Protein AF-A0A962UUW3-F1 (afdb_monomer_lite)

Radius of gyration: 14.02 Å; chains: 1; bounding box: 35×19×39 Å

Structure (mmCIF, N/CA/C/O backbone):
data_AF-A0A962UUW3-F1
#
_entry.id   AF-A0A962UUW3-F1
#
loop_
_atom_site.group_PDB
_atom_site.id
_atom_site.type_symbol
_atom_site.label_atom_id
_atom_site.label_alt_id
_atom_site.label_comp_id
_atom_site.label_asym_id
_atom_site.label_entity_id
_atom_site.label_seq_id
_atom_site.pdbx_PDB_ins_code
_atom_site.Cartn_x
_atom_site.Cartn_y
_atom_site.Cartn_z
_atom_site.occupancy
_atom_site.B_iso_or_equiv
_atom_si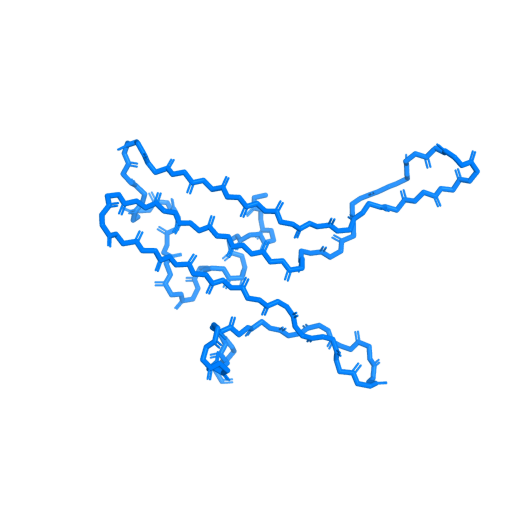te.auth_seq_id
_atom_site.auth_comp_id
_atom_site.auth_asym_id
_atom_site.auth_atom_id
_atom_site.pdbx_PDB_model_num
ATOM 1 N N . LEU A 1 1 ? 6.958 4.999 2.606 1.00 60.41 1 LEU A N 1
ATOM 2 C CA . LEU A 1 1 ? 6.145 5.769 3.588 1.00 60.41 1 LEU A CA 1
ATOM 3 C C . LEU A 1 1 ? 5.229 6.817 2.941 1.00 60.41 1 LEU A C 1
ATOM 5 O O . LEU A 1 1 ? 4.043 6.788 3.228 1.00 60.41 1 LEU A O 1
ATOM 9 N N . LYS A 1 2 ? 5.719 7.704 2.054 1.00 69.25 2 LYS A N 1
ATOM 10 C CA . LYS A 1 2 ? 4.871 8.725 1.392 1.00 69.25 2 LYS A CA 1
ATOM 11 C C . LYS A 1 2 ? 3.738 8.134 0.535 1.00 69.25 2 LYS A C 1
ATOM 13 O O . LYS A 1 2 ? 2.596 8.551 0.673 1.00 69.25 2 LYS A O 1
ATOM 18 N N . GLN A 1 3 ? 4.034 7.136 -0.304 1.00 73.19 3 GLN A N 1
ATOM 19 C CA . GLN A 1 3 ? 3.017 6.463 -1.128 1.00 73.19 3 GLN A CA 1
ATOM 20 C C . GLN A 1 3 ? 1.999 5.707 -0.266 1.00 73.19 3 GLN A C 1
ATOM 22 O O . GLN A 1 3 ? 0.801 5.836 -0.483 1.00 73.19 3 GLN A O 1
ATOM 27 N N . LEU A 1 4 ? 2.476 5.021 0.780 1.00 75.69 4 LEU A N 1
ATOM 28 C CA . LEU A 1 4 ? 1.629 4.419 1.809 1.00 75.69 4 LEU A CA 1
ATOM 29 C C . LEU A 1 4 ? 0.664 5.466 2.393 1.00 75.69 4 LEU A C 1
ATOM 31 O O . LEU A 1 4 ? -0.540 5.288 2.275 1.00 75.69 4 LEU A O 1
ATOM 35 N N . GLN A 1 5 ? 1.161 6.590 2.923 1.00 74.00 5 GLN A N 1
ATOM 36 C CA . GLN A 1 5 ? 0.321 7.680 3.446 1.00 74.00 5 GLN A CA 1
ATOM 37 C C . GLN A 1 5 ? -0.703 8.192 2.421 1.00 74.00 5 GLN A C 1
ATOM 39 O O . GLN A 1 5 ? -1.838 8.460 2.793 1.00 74.00 5 GLN A O 1
ATOM 44 N N . GLY A 1 6 ? -0.354 8.271 1.135 1.00 77.38 6 GLY A N 1
ATOM 45 C CA . GLY A 1 6 ? -1.304 8.646 0.081 1.00 77.38 6 GLY A CA 1
ATOM 46 C C . GLY A 1 6 ? -2.451 7.644 -0.124 1.00 77.38 6 GLY A C 1
ATOM 47 O O . GLY A 1 6 ? -3.550 8.045 -0.507 1.00 77.38 6 GLY A O 1
ATOM 48 N N . ILE A 1 7 ? -2.213 6.358 0.147 1.00 77.62 7 ILE A N 1
ATOM 49 C CA . ILE A 1 7 ? -3.190 5.272 -0.023 1.00 77.62 7 ILE A CA 1
ATOM 50 C C . ILE A 1 7 ? -4.061 5.105 1.231 1.00 77.62 7 ILE A C 1
ATOM 52 O O . ILE A 1 7 ? -5.288 5.098 1.131 1.00 77.62 7 ILE A O 1
ATOM 56 N N . VAL A 1 8 ? -3.445 4.991 2.415 1.00 73.81 8 VAL A N 1
ATOM 57 C CA . VAL A 1 8 ? -4.156 4.778 3.695 1.00 73.81 8 VAL A CA 1
ATOM 58 C C . VAL A 1 8 ? -4.672 6.072 4.329 1.00 73.81 8 VAL A C 1
ATOM 60 O O . VAL A 1 8 ? -5.703 6.034 4.997 1.00 73.81 8 VAL A O 1
ATOM 63 N N . GLY A 1 9 ? -4.035 7.219 4.069 1.00 67.81 9 GLY A N 1
ATOM 64 C CA . GLY A 1 9 ? -4.296 8.509 4.730 1.00 67.81 9 GLY A CA 1
ATOM 65 C C . GLY A 1 9 ? -5.732 9.025 4.645 1.00 67.81 9 GLY A C 1
ATOM 66 O O . GLY A 1 9 ? -6.136 9.873 5.430 1.00 67.81 9 GLY A O 1
ATOM 67 N N . LYS A 1 10 ? -6.536 8.506 3.712 1.00 69.25 10 LYS A N 1
ATOM 68 C CA . LYS A 1 10 ? -7.955 8.872 3.564 1.00 69.25 10 LYS A CA 1
ATOM 69 C C . LYS A 1 10 ? -8.882 8.188 4.568 1.00 69.25 10 LYS A C 1
ATOM 71 O O . LYS A 1 10 ? -10.019 8.619 4.744 1.00 69.25 10 LYS A O 1
ATOM 76 N N . ARG A 1 11 ? -8.435 7.086 5.165 1.00 67.81 11 ARG A N 1
ATOM 77 C CA . ARG A 1 11 ? -9.201 6.286 6.134 1.00 67.81 11 ARG A CA 1
ATOM 78 C C . ARG A 1 11 ? -8.476 6.133 7.468 1.00 67.81 11 ARG A C 1
ATOM 80 O O . ARG A 1 11 ? -9.124 5.800 8.453 1.00 67.81 11 ARG A O 1
ATOM 87 N N . LEU A 1 12 ? -7.165 6.357 7.478 1.00 73.50 12 LEU A N 1
ATOM 88 C CA . LEU A 1 12 ? -6.297 6.177 8.626 1.00 73.50 12 LEU A CA 1
ATOM 89 C C . LEU A 1 12 ? -5.134 7.167 8.553 1.00 73.50 12 LEU A C 1
ATOM 91 O O . LEU A 1 12 ? -4.303 7.074 7.643 1.00 73.50 12 LEU A O 1
ATOM 95 N N . ASP A 1 13 ? -5.038 8.073 9.520 1.00 74.62 13 ASP A N 1
ATOM 96 C CA . ASP A 1 13 ? -3.872 8.941 9.645 1.00 74.62 13 ASP A CA 1
ATOM 97 C C . ASP A 1 13 ? -2.765 8.189 10.388 1.00 74.62 13 ASP A C 1
ATOM 99 O O . ASP A 1 13 ? -2.802 7.975 11.598 1.00 74.62 13 ASP A O 1
ATOM 103 N N . LEU A 1 14 ? -1.739 7.783 9.641 1.00 72.19 14 LEU A N 1
ATOM 104 C CA . LEU A 1 14 ? -0.607 7.041 10.190 1.00 72.19 14 LEU A CA 1
ATOM 105 C C . LEU A 1 14 ? 0.192 7.822 11.249 1.00 72.19 14 LEU A C 1
ATOM 107 O O . LEU A 1 14 ? 0.960 7.214 11.988 1.00 72.19 14 LEU A O 1
ATOM 111 N N . SER A 1 15 ? 0.070 9.146 11.324 1.00 73.62 15 SER A N 1
ATOM 112 C CA . SER A 1 15 ? 0.815 9.949 12.302 1.00 73.62 15 SER A CA 1
ATOM 113 C C . SER A 1 15 ? 0.129 9.970 13.668 1.00 73.62 15 SER A C 1
ATOM 115 O O . SER A 1 15 ? 0.804 10.147 14.681 1.00 73.62 15 SER A O 1
ATOM 117 N N . THR A 1 16 ? -1.196 9.800 13.701 1.00 75.31 16 THR A N 1
ATOM 118 C CA . THR A 1 16 ? -2.013 9.928 14.920 1.00 75.31 16 THR A CA 1
ATOM 119 C C . THR A 1 16 ? -2.674 8.628 15.355 1.00 75.31 16 THR A C 1
ATOM 121 O O . THR A 1 16 ? -2.901 8.438 16.548 1.00 75.31 16 THR A O 1
ATOM 124 N N . ASP A 1 17 ? -2.976 7.729 14.420 1.00 74.75 17 ASP A N 1
ATOM 125 C CA . ASP A 1 17 ? -3.816 6.557 14.688 1.00 74.75 17 ASP A CA 1
ATOM 126 C C . ASP A 1 17 ? -2.999 5.298 15.013 1.00 74.75 17 ASP A C 1
ATOM 128 O O . ASP A 1 17 ? -3.550 4.293 15.480 1.00 74.75 17 ASP A O 1
ATOM 132 N N . LEU A 1 18 ? -1.680 5.349 14.795 1.00 79.25 18 LEU A N 1
ATOM 133 C CA . LEU A 1 18 ? -0.782 4.236 15.076 1.00 79.25 18 LEU A CA 1
ATOM 134 C C . LEU A 1 18 ? -0.463 4.122 16.554 1.00 79.25 18 LEU A C 1
ATOM 136 O O . LEU A 1 18 ? 0.057 5.042 17.182 1.00 79.25 18 LEU A O 1
ATOM 140 N N . GLN A 1 19 ? -0.718 2.934 17.089 1.00 82.12 19 GLN A N 1
ATOM 141 C CA . GLN A 1 19 ? -0.361 2.584 18.455 1.00 82.12 19 GLN A CA 1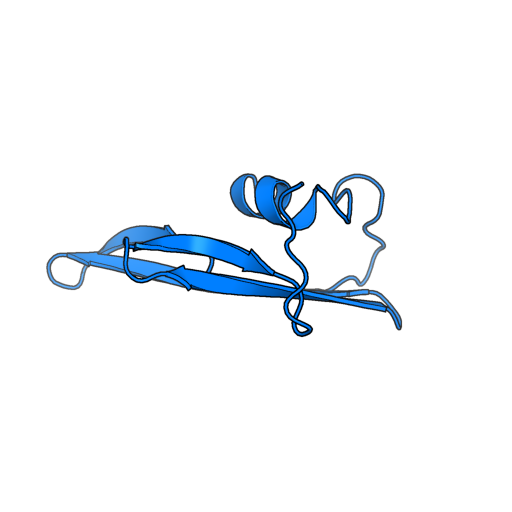
ATOM 142 C C . GLN A 1 19 ? 0.861 1.660 18.478 1.00 82.12 19 GLN A C 1
ATOM 144 O O . GLN A 1 19 ? 1.076 0.883 17.540 1.00 82.12 19 GLN A O 1
ATOM 149 N N . PRO A 1 20 ? 1.653 1.695 19.565 1.00 84.88 20 PRO A N 1
ATOM 150 C CA . PRO A 1 20 ? 2.707 0.716 19.790 1.00 84.88 20 PRO A CA 1
ATOM 151 C C . PRO A 1 20 ? 2.183 -0.719 19.634 1.00 84.88 20 PRO A C 1
ATOM 153 O O . PRO A 1 20 ? 1.144 -1.071 20.189 1.00 84.88 20 PRO A O 1
ATOM 156 N N . GLY A 1 21 ? 2.907 -1.542 18.871 1.00 86.88 21 GLY A N 1
ATOM 157 C CA . GLY A 1 21 ? 2.519 -2.924 18.566 1.00 86.88 21 GLY A CA 1
ATOM 158 C C . GLY A 1 21 ? 1.734 -3.107 17.261 1.00 86.88 21 GLY A C 1
ATOM 159 O O . GLY A 1 21 ? 1.461 -4.244 16.885 1.00 86.88 21 GLY A O 1
ATOM 160 N N . ALA A 1 22 ? 1.409 -2.029 16.541 1.00 87.25 22 ALA A N 1
ATOM 161 C CA . ALA A 1 22 ? 0.881 -2.134 15.184 1.00 87.25 22 ALA A CA 1
ATOM 162 C C . ALA A 1 22 ? 1.895 -2.799 14.233 1.00 87.25 22 ALA A C 1
ATOM 164 O O . ALA A 1 22 ? 3.091 -2.502 14.269 1.00 87.25 22 ALA A O 1
ATOM 165 N N . SER A 1 23 ? 1.405 -3.684 13.367 1.00 88.31 23 SER A N 1
ATOM 166 C CA . SER A 1 23 ? 2.184 -4.393 12.351 1.00 88.31 23 SER A CA 1
ATOM 167 C C . SER A 1 23 ? 1.687 -4.048 10.953 1.00 88.31 23 SER A C 1
ATOM 169 O O . SER A 1 23 ? 0.483 -3.982 10.715 1.00 88.31 23 SER A O 1
ATOM 171 N N . PHE A 1 24 ? 2.621 -3.877 10.019 1.00 87.31 24 PHE A N 1
ATOM 172 C CA . PHE A 1 24 ? 2.329 -3.577 8.620 1.00 87.31 24 PHE A CA 1
ATOM 173 C C . PHE A 1 24 ? 2.949 -4.623 7.712 1.00 87.31 24 PHE A C 1
ATOM 175 O O . PHE A 1 24 ? 4.122 -4.962 7.858 1.00 87.31 24 PHE A O 1
ATOM 182 N N . THR A 1 25 ? 2.181 -5.062 6.726 1.00 91.56 25 THR A N 1
ATOM 183 C CA . THR A 1 25 ? 2.662 -5.832 5.582 1.00 91.56 25 THR A CA 1
ATOM 184 C C . THR A 1 25 ? 2.364 -5.043 4.319 1.00 91.56 25 THR A C 1
ATOM 186 O O . THR A 1 25 ? 1.249 -4.557 4.133 1.00 91.56 25 THR A O 1
ATOM 189 N N . ILE A 1 26 ? 3.363 -4.892 3.454 1.00 91.94 26 ILE A N 1
ATOM 190 C CA . ILE A 1 26 ? 3.231 -4.189 2.178 1.00 91.94 26 ILE A CA 1
ATOM 191 C C . ILE A 1 26 ? 3.696 -5.141 1.084 1.00 91.94 26 ILE A C 1
ATOM 193 O O . ILE A 1 26 ? 4.801 -5.673 1.158 1.00 91.94 26 ILE A O 1
ATOM 197 N N . LEU A 1 27 ? 2.850 -5.335 0.078 1.00 94.38 27 LEU A N 1
ATOM 198 C CA . LEU A 1 27 ? 3.203 -6.001 -1.168 1.00 94.38 27 LEU A CA 1
ATOM 199 C C . LEU A 1 27 ? 3.405 -4.924 -2.231 1.00 94.38 27 LEU A C 1
ATOM 201 O O . LEU A 1 27 ? 2.511 -4.102 -2.436 1.00 94.38 27 LEU A O 1
ATOM 205 N N . PHE A 1 28 ? 4.556 -4.921 -2.892 1.00 93.94 28 PHE A N 1
ATOM 206 C CA . PHE A 1 28 ? 4.916 -3.929 -3.902 1.00 93.94 28 PHE A CA 1
ATOM 207 C C . PHE A 1 28 ? 5.713 -4.577 -5.038 1.00 93.94 28 PHE A C 1
ATOM 209 O O . PHE A 1 28 ? 6.249 -5.675 -4.876 1.00 93.94 28 PHE A O 1
ATOM 216 N N . GLU A 1 29 ? 5.734 -3.920 -6.192 1.00 94.00 29 GLU A N 1
ATOM 217 C CA . GLU A 1 29 ? 6.530 -4.327 -7.348 1.00 94.00 29 GLU A CA 1
ATOM 218 C C . GLU A 1 29 ? 7.994 -3.896 -7.161 1.00 94.00 29 GLU A C 1
ATOM 220 O O . GLU A 1 29 ? 8.274 -2.809 -6.659 1.00 94.00 29 GLU A O 1
ATOM 225 N N . GLU A 1 30 ? 8.935 -4.734 -7.588 1.00 95.62 30 GLU A N 1
ATOM 226 C CA . GLU A 1 30 ? 10.346 -4.366 -7.718 1.00 95.62 30 GLU A CA 1
ATOM 227 C C . GLU A 1 30 ? 10.725 -4.400 -9.194 1.00 95.62 30 GLU A C 1
ATOM 229 O O . GLU A 1 30 ? 10.503 -5.403 -9.878 1.00 95.62 30 GLU A O 1
ATOM 234 N N . ASP A 1 31 ? 11.323 -3.315 -9.674 1.00 94.69 31 ASP A N 1
ATOM 235 C CA . ASP A 1 31 ? 11.734 -3.193 -11.064 1.00 94.69 31 ASP A CA 1
ATOM 236 C C . ASP A 1 31 ? 13.184 -3.641 -11.221 1.00 94.69 31 ASP A C 1
ATOM 238 O O . ASP A 1 31 ? 14.083 -3.177 -10.509 1.00 94.69 31 ASP A O 1
ATOM 242 N N . PHE A 1 32 ? 13.423 -4.515 -12.198 1.00 96.50 32 PHE A N 1
ATOM 243 C CA . PHE A 1 32 ? 14.743 -5.053 -12.506 1.00 96.50 32 PHE A CA 1
ATOM 244 C C . PHE A 1 32 ? 15.139 -4.769 -13.951 1.00 96.50 32 PHE A C 1
ATOM 246 O O . PHE A 1 32 ? 14.353 -4.954 -14.881 1.00 96.50 32 PHE A O 1
ATOM 253 N N . PHE A 1 33 ? 16.404 -4.412 -14.151 1.00 96.25 33 PHE A N 1
ATOM 254 C CA . PHE A 1 33 ? 17.032 -4.350 -15.463 1.00 96.25 33 PHE A CA 1
ATOM 255 C C . PHE A 1 33 ? 18.338 -5.134 -15.439 1.00 96.25 33 PHE A C 1
ATOM 257 O O . PHE A 1 33 ? 19.202 -4.903 -14.601 1.00 96.25 33 PHE A O 1
ATOM 264 N N . SER A 1 34 ? 18.484 -6.085 -16.363 1.00 96.31 34 SER A N 1
ATOM 265 C CA . SER A 1 34 ? 19.666 -6.961 -16.438 1.00 96.31 34 SER A CA 1
ATOM 266 C C . SER A 1 34 ? 19.987 -7.700 -15.125 1.00 96.31 34 SER A C 1
ATOM 268 O O . SER A 1 34 ? 21.145 -7.954 -14.817 1.00 96.31 34 SER A O 1
ATOM 270 N N . GLY A 1 35 ? 18.956 -8.056 -14.349 1.00 95.50 35 GLY A N 1
ATOM 271 C CA . GLY A 1 35 ? 19.108 -8.736 -13.057 1.00 95.50 35 GLY A CA 1
ATOM 272 C C . GLY A 1 35 ? 19.458 -7.815 -11.885 1.00 95.50 35 GLY A C 1
ATOM 273 O O . GLY A 1 35 ? 19.478 -8.280 -10.748 1.00 95.50 35 GLY A O 1
ATOM 274 N N . GLU A 1 36 ? 19.671 -6.521 -12.127 1.00 96.56 36 GLU A N 1
ATOM 275 C CA . GLU A 1 36 ? 19.886 -5.522 -11.083 1.00 96.56 36 GLU A CA 1
ATOM 276 C C . GLU A 1 36 ? 18.591 -4.773 -10.778 1.00 96.56 36 GLU A C 1
ATOM 278 O O . GLU A 1 36 ? 17.846 -4.394 -11.685 1.00 96.56 36 GLU A O 1
ATOM 283 N N . LYS A 1 37 ? 18.324 -4.550 -9.489 1.00 95.81 37 LYS A N 1
ATOM 284 C CA . LYS A 1 37 ? 17.185 -3.744 -9.053 1.00 95.81 37 LYS A CA 1
ATOM 285 C C . LYS A 1 37 ? 17.417 -2.288 -9.453 1.00 95.81 37 LYS A C 1
ATOM 287 O O . LYS A 1 37 ? 18.406 -1.684 -9.043 1.00 95.81 37 LYS A O 1
ATOM 292 N N . ILE A 1 38 ? 16.482 -1.728 -10.213 1.00 96.69 38 ILE A N 1
ATOM 293 C CA . ILE A 1 38 ? 16.517 -0.335 -10.678 1.00 96.69 38 ILE A CA 1
ATOM 294 C C . ILE A 1 38 ? 15.504 0.561 -9.966 1.00 96.69 38 ILE A C 1
ATOM 296 O O . ILE A 1 38 ? 15.628 1.784 -10.032 1.00 96.69 38 ILE A O 1
ATOM 300 N N . GLY A 1 39 ? 14.528 -0.019 -9.265 1.00 93.50 39 GLY A N 1
ATOM 301 C CA . GLY A 1 39 ? 13.525 0.757 -8.551 1.00 93.50 39 GLY A CA 1
ATOM 302 C C . GLY A 1 39 ? 12.496 -0.085 -7.812 1.00 93.50 39 GLY A C 1
ATOM 303 O O . GLY A 1 39 ? 12.493 -1.314 -7.882 1.00 93.50 39 GLY A O 1
ATOM 304 N N . ASP A 1 40 ? 11.633 0.626 -7.094 1.00 93.50 40 ASP A N 1
ATOM 305 C CA . ASP A 1 40 ? 10.393 0.103 -6.535 1.00 93.50 40 ASP A CA 1
ATOM 306 C C . ASP A 1 40 ? 9.238 0.631 -7.394 1.00 93.50 40 ASP A C 1
ATOM 308 O O . ASP A 1 40 ? 9.176 1.833 -7.675 1.00 93.50 40 ASP A O 1
ATOM 312 N N . GLY A 1 41 ? 8.346 -0.266 -7.800 1.00 90.94 41 GLY A N 1
ATOM 313 C CA . GLY A 1 41 ? 7.154 0.037 -8.577 1.00 90.94 41 GLY A CA 1
ATOM 314 C C . GLY A 1 41 ? 5.940 0.316 -7.691 1.00 90.94 41 GLY A C 1
ATOM 315 O O . GLY A 1 41 ? 6.028 0.914 -6.612 1.00 90.94 41 GLY A O 1
ATOM 316 N N . ASP A 1 42 ? 4.765 -0.106 -8.150 1.00 92.06 42 ASP A N 1
ATOM 317 C CA . ASP A 1 42 ? 3.519 0.165 -7.445 1.00 92.06 42 ASP A CA 1
ATOM 318 C C . ASP A 1 42 ? 3.355 -0.667 -6.165 1.00 92.06 42 ASP A C 1
ATOM 320 O O . ASP A 1 42 ? 3.769 -1.823 -6.069 1.00 92.06 42 ASP A O 1
ATOM 324 N N . ILE A 1 43 ? 2.649 -0.102 -5.182 1.00 92.44 43 ILE A N 1
ATOM 325 C CA . ILE A 1 43 ? 2.134 -0.873 -4.048 1.00 92.44 43 ILE A CA 1
ATOM 326 C C . ILE A 1 43 ? 0.903 -1.648 -4.521 1.00 92.44 43 ILE A C 1
ATOM 328 O O . ILE A 1 43 ? -0.091 -1.064 -4.938 1.00 92.44 43 ILE A O 1
ATOM 332 N N . LEU A 1 44 ? 0.937 -2.969 -4.405 1.00 93.81 44 LEU A N 1
ATOM 333 C CA . LEU A 1 44 ? -0.153 -3.849 -4.821 1.00 93.81 44 LEU A CA 1
ATOM 334 C C . LEU A 1 44 ? -1.142 -4.116 -3.688 1.00 93.81 44 LEU A C 1
ATOM 336 O O . LEU A 1 44 ? -2.338 -4.261 -3.928 1.00 93.81 44 LEU A O 1
ATOM 340 N N . ALA A 1 45 ? -0.664 -4.187 -2.447 1.00 93.88 45 ALA A N 1
ATOM 341 C CA . ALA A 1 45 ? -1.524 -4.380 -1.289 1.00 93.88 45 ALA A CA 1
ATOM 342 C C . ALA A 1 45 ? -0.868 -3.878 -0.005 1.00 93.88 45 ALA A C 1
ATOM 344 O O . ALA A 1 45 ? 0.357 -3.865 0.133 1.00 93.88 45 ALA A O 1
ATOM 345 N N . ILE A 1 46 ? -1.705 -3.499 0.956 1.00 92.25 46 ILE A N 1
ATOM 346 C CA . ILE A 1 46 ? -1.299 -3.135 2.312 1.00 92.25 46 ILE A CA 1
ATOM 347 C C . ILE A 1 46 ? -2.193 -3.894 3.283 1.00 92.25 46 ILE A C 1
ATOM 349 O O . ILE A 1 46 ? -3.414 -3.907 3.127 1.00 92.25 46 ILE A O 1
ATOM 353 N N . ASP A 1 47 ? -1.586 -4.484 4.302 1.00 91.62 47 ASP A N 1
ATOM 354 C CA . ASP A 1 47 ? -2.280 -5.034 5.457 1.00 91.62 47 ASP A CA 1
ATOM 355 C C . ASP A 1 47 ? -1.723 -4.377 6.719 1.00 91.62 47 ASP A C 1
ATOM 357 O O . ASP A 1 47 ? -0.525 -4.459 6.994 1.00 91.62 47 ASP A O 1
ATOM 361 N N . LEU A 1 48 ? -2.579 -3.687 7.463 1.00 89.12 48 LEU A N 1
ATOM 362 C CA . LEU A 1 48 ? -2.256 -3.131 8.767 1.00 89.12 48 LEU A CA 1
ATOM 363 C C . LEU A 1 48 ? -3.066 -3.860 9.827 1.00 89.12 48 LEU A C 1
ATOM 365 O O . LEU A 1 48 ? -4.294 -3.894 9.764 1.00 89.12 48 LEU A O 1
ATOM 369 N N . VAL A 1 49 ? -2.372 -4.351 10.845 1.00 89.38 49 VAL A N 1
ATOM 370 C CA . VAL A 1 49 ? -2.969 -4.998 12.009 1.00 89.38 49 VAL A CA 1
ATOM 371 C C . VAL A 1 49 ? -2.557 -4.231 13.257 1.00 89.38 49 VAL A C 1
ATOM 373 O O . VAL A 1 49 ? -1.370 -4.086 13.541 1.00 89.38 49 VAL A O 1
ATOM 376 N N . GLN A 1 50 ? -3.530 -3.737 14.016 1.00 87.44 50 GLN A N 1
ATOM 377 C CA . GLN A 1 50 ? -3.305 -3.072 15.296 1.00 87.44 50 GLN A CA 1
ATOM 378 C C . GLN A 1 50 ? -4.372 -3.525 16.283 1.00 87.44 50 GLN A C 1
ATOM 380 O O . GLN A 1 50 ? -5.555 -3.243 16.090 1.00 87.44 50 GLN A O 1
ATOM 385 N N . GLN A 1 51 ? -3.940 -4.196 17.354 1.00 84.31 51 GLN A N 1
ATOM 386 C CA . GLN A 1 51 ? -4.844 -4.843 18.311 1.00 84.31 51 GLN A CA 1
ATOM 387 C C . GLN A 1 51 ? -5.813 -5.780 17.563 1.00 84.31 51 GLN A C 1
ATOM 389 O O . GLN A 1 51 ? -5.359 -6.632 16.805 1.00 84.31 51 GLN A O 1
ATOM 394 N N . ASP A 1 52 ? -7.123 -5.573 17.713 1.00 80.94 52 ASP A N 1
ATOM 395 C CA . ASP A 1 52 ? -8.182 -6.343 17.050 1.00 80.94 52 ASP A CA 1
ATOM 396 C C . ASP A 1 52 ? -8.702 -5.672 15.764 1.00 80.94 52 ASP A C 1
ATOM 398 O O . ASP A 1 52 ? -9.733 -6.063 15.212 1.00 80.94 52 ASP A O 1
ATOM 402 N N . ARG A 1 53 ? -8.024 -4.622 15.281 1.00 83.56 53 ARG A N 1
ATOM 403 C CA . ARG A 1 53 ? -8.398 -3.898 14.061 1.00 83.56 53 ARG A CA 1
ATOM 404 C C . ARG A 1 53 ? -7.464 -4.275 12.922 1.00 83.56 53 ARG A C 1
ATOM 406 O O . ARG A 1 53 ? -6.247 -4.142 13.029 1.00 83.56 53 ARG A O 1
ATOM 413 N N . GLN A 1 54 ? -8.063 -4.672 11.805 1.00 88.25 54 GLN A N 1
ATOM 414 C CA . GLN A 1 54 ? -7.363 -4.922 10.556 1.00 88.25 54 GLN A CA 1
ATOM 415 C C . GLN A 1 54 ? -7.830 -3.937 9.488 1.00 88.25 54 GLN A C 1
ATOM 417 O O . GLN A 1 54 ? -9.029 -3.781 9.252 1.00 88.25 54 GLN A O 1
ATOM 422 N N . PHE A 1 55 ? -6.879 -3.282 8.832 1.00 87.81 55 PHE A N 1
ATOM 423 C CA . PHE A 1 55 ? -7.128 -2.414 7.694 1.00 87.81 55 PHE A CA 1
ATOM 424 C C . PHE A 1 55 ? -6.376 -2.949 6.483 1.00 87.81 55 PHE A C 1
ATOM 426 O O . PHE A 1 55 ? -5.147 -2.921 6.437 1.00 87.81 55 PHE A O 1
ATOM 433 N N . ARG A 1 56 ? -7.130 -3.433 5.495 1.00 91.38 56 ARG A N 1
ATOM 434 C CA . ARG A 1 56 ? -6.576 -3.996 4.269 1.00 91.38 56 ARG A CA 1
ATOM 435 C C . ARG A 1 56 ? -6.926 -3.125 3.078 1.00 91.38 56 ARG A C 1
ATOM 437 O O . ARG A 1 56 ? -8.067 -2.692 2.924 1.00 91.38 56 ARG A O 1
ATOM 444 N N . VAL A 1 57 ? -5.938 -2.926 2.222 1.00 92.44 57 VAL A N 1
ATOM 445 C CA . VAL A 1 57 ? -6.080 -2.241 0.944 1.00 92.44 57 VAL A CA 1
ATOM 446 C C . VAL A 1 57 ? -5.539 -3.133 -0.151 1.00 92.44 57 VAL A C 1
ATOM 448 O O . VAL A 1 57 ? -4.463 -3.713 -0.006 1.00 92.44 57 VAL A O 1
ATOM 451 N N . VAL A 1 58 ? -6.274 -3.209 -1.252 1.00 94.19 58 VAL A N 1
ATOM 452 C CA . VAL A 1 58 ? -5.885 -3.961 -2.443 1.00 94.19 58 VAL A CA 1
ATOM 453 C C . VAL A 1 58 ? -5.875 -3.025 -3.643 1.00 94.19 58 VAL A C 1
ATOM 455 O O . VAL A 1 58 ? -6.806 -2.241 -3.843 1.00 94.19 58 VAL A O 1
ATOM 458 N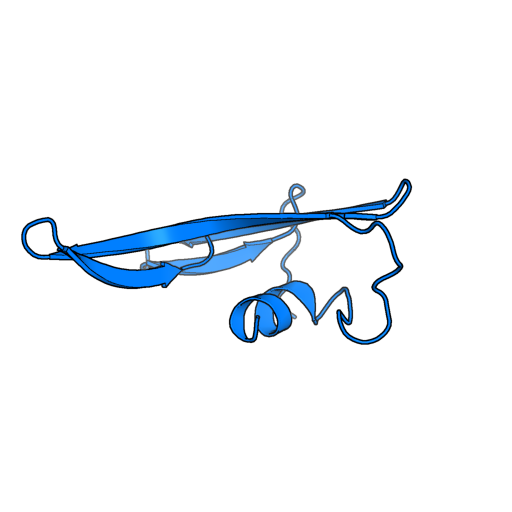 N . GLY A 1 59 ? -4.799 -3.085 -4.416 1.00 93.94 59 GLY A N 1
ATOM 459 C CA . GLY A 1 59 ? -4.663 -2.416 -5.696 1.00 93.94 59 GLY A CA 1
ATOM 460 C C . GLY A 1 59 ? -5.335 -3.229 -6.800 1.00 93.94 59 GLY A C 1
ATOM 461 O O . GLY A 1 59 ? -5.130 -4.436 -6.909 1.00 93.94 59 GLY A O 1
ATOM 462 N N . PHE A 1 60 ? -6.132 -2.566 -7.630 1.00 94.06 60 PHE A N 1
ATOM 463 C CA . PHE A 1 60 ? -6.711 -3.117 -8.848 1.00 94.06 60 PHE A CA 1
ATOM 464 C C . PHE A 1 60 ? -6.277 -2.260 -10.033 1.00 94.06 60 PHE A C 1
ATOM 466 O O . PHE A 1 60 ? -6.561 -1.058 -10.079 1.00 94.06 60 PHE A O 1
ATOM 473 N N . ARG A 1 61 ? -5.557 -2.886 -10.965 1.00 94.62 61 ARG A N 1
ATOM 474 C CA . ARG A 1 61 ? -5.109 -2.268 -12.211 1.00 94.62 61 ARG A CA 1
ATOM 475 C C . ARG A 1 61 ? -6.144 -2.575 -13.288 1.00 94.62 61 ARG A C 1
ATOM 477 O O . ARG A 1 61 ? -6.383 -3.744 -13.589 1.00 94.62 61 ARG A O 1
ATOM 484 N N . ASP A 1 62 ? -6.798 -1.543 -13.813 1.00 93.00 62 ASP A N 1
ATOM 485 C CA . ASP A 1 62 ? -7.812 -1.723 -14.855 1.00 93.00 62 ASP A CA 1
ATOM 486 C C . ASP A 1 62 ? -7.180 -1.930 -16.245 1.00 93.00 62 ASP A C 1
ATOM 488 O O . ASP A 1 62 ? -5.958 -1.922 -16.410 1.00 93.00 62 ASP A O 1
ATOM 492 N N . SER A 1 63 ? -8.011 -2.134 -17.271 1.00 95.69 63 SER A N 1
ATOM 493 C CA . SER A 1 63 ? -7.539 -2.387 -18.639 1.00 95.69 63 SER A CA 1
ATOM 494 C C . SER A 1 63 ? -6.761 -1.222 -19.262 1.00 95.69 63 SER A C 1
ATOM 496 O O . SER A 1 63 ? -6.091 -1.425 -20.270 1.00 95.69 63 SER A O 1
ATOM 498 N N . SER A 1 64 ? -6.852 -0.010 -18.701 1.00 95.56 64 SER A N 1
ATOM 499 C CA . SER A 1 64 ? -6.044 1.141 -19.127 1.00 95.56 64 SER A CA 1
ATOM 500 C C . SER A 1 64 ? -4.648 1.155 -18.497 1.00 95.56 64 SER A C 1
ATOM 502 O O . SER A 1 64 ? -3.804 1.955 -18.893 1.00 95.56 64 SER A O 1
ATOM 504 N N . GLY A 1 65 ? -4.398 0.273 -17.524 1.00 91.94 65 GLY A N 1
ATOM 505 C CA . GLY A 1 65 ? -3.180 0.261 -16.722 1.00 91.94 65 GLY A CA 1
ATOM 506 C C .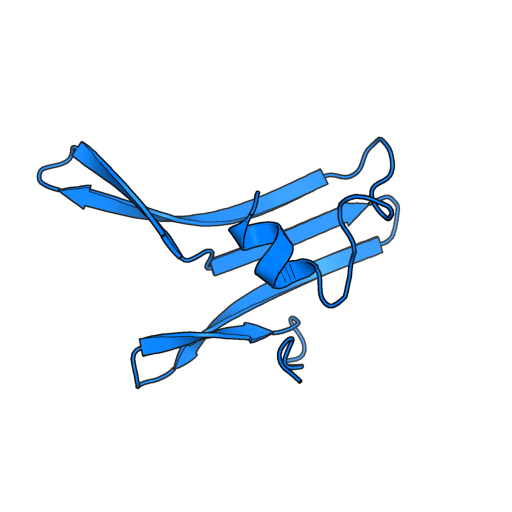 GLY A 1 65 ? -3.248 1.163 -15.487 1.00 91.94 65 GLY A C 1
ATOM 507 O O . GLY A 1 65 ? -2.287 1.190 -14.721 1.00 91.94 65 GLY A O 1
ATOM 508 N N . GLU A 1 66 ? -4.356 1.877 -15.246 1.00 93.19 66 GLU A N 1
ATOM 509 C CA . GLU A 1 66 ? -4.496 2.709 -14.049 1.00 93.19 66 GLU A CA 1
ATOM 510 C C . GLU A 1 66 ? -4.684 1.835 -12.802 1.00 93.19 66 GLU A C 1
ATOM 512 O O . GLU A 1 66 ? -5.636 1.056 -12.703 1.00 93.19 66 GLU A O 1
ATOM 517 N N . LEU A 1 67 ? -3.796 2.006 -11.820 1.00 92.38 67 LEU A N 1
ATOM 518 C CA . LEU A 1 67 ? -3.917 1.380 -10.510 1.00 92.38 67 LEU A CA 1
ATOM 519 C C . LEU A 1 67 ? -4.790 2.226 -9.575 1.00 92.38 67 LEU A C 1
ATOM 521 O O . LEU A 1 67 ? -4.488 3.386 -9.263 1.00 92.38 67 LEU A O 1
ATOM 525 N N . ARG A 1 68 ? -5.867 1.620 -9.076 1.00 92.06 68 ARG A N 1
ATOM 526 C CA . ARG A 1 68 ? -6.745 2.200 -8.053 1.00 92.06 68 ARG A CA 1
ATOM 527 C C . ARG A 1 68 ? -6.815 1.290 -6.833 1.00 92.06 68 ARG A C 1
ATOM 529 O O . ARG A 1 68 ? -6.553 0.098 -6.924 1.00 92.06 68 ARG A O 1
ATOM 536 N N . TYR A 1 69 ? -7.156 1.866 -5.686 1.00 92.25 69 TYR A N 1
ATOM 537 C CA . TYR A 1 69 ? -7.095 1.183 -4.398 1.00 92.25 69 TYR A CA 1
ATOM 538 C C . TYR A 1 69 ? -8.477 1.051 -3.775 1.00 92.25 69 TYR A C 1
ATOM 540 O O . TYR A 1 69 ? -9.256 2.011 -3.764 1.00 92.25 69 TYR A O 1
ATOM 548 N N . TYR A 1 70 ? -8.735 -0.131 -3.227 1.00 92.19 70 TYR A N 1
ATOM 549 C CA . TYR A 1 70 ? -10.035 -0.533 -2.714 1.00 92.19 70 TYR A CA 1
ATOM 550 C C . TYR A 1 70 ? -9.901 -1.276 -1.386 1.00 92.19 70 TYR A C 1
ATOM 552 O O . TYR A 1 70 ? -8.843 -1.829 -1.066 1.00 92.19 70 TYR A O 1
ATOM 560 N N . THR A 1 71 ? -10.989 -1.324 -0.622 1.00 92.19 71 THR A N 1
ATOM 561 C CA . THR A 1 71 ? -11.140 -2.310 0.457 1.00 92.19 71 THR A CA 1
ATOM 562 C C . THR A 1 71 ? -11.316 -3.715 -0.140 1.00 92.19 71 THR A C 1
ATOM 564 O O . THR A 1 71 ? -11.683 -3.844 -1.312 1.00 92.19 71 THR A O 1
ATOM 567 N N . PRO A 1 72 ? -11.122 -4.798 0.636 1.00 91.50 72 PRO A N 1
ATOM 568 C CA . PRO A 1 72 ? -11.396 -6.159 0.166 1.00 91.50 72 PRO A CA 1
ATOM 569 C C . PRO A 1 72 ? -12.848 -6.386 -0.279 1.00 91.50 72 PRO A C 1
ATOM 571 O O . PRO A 1 72 ? -13.126 -7.339 -0.999 1.00 91.50 72 PRO A O 1
ATOM 574 N N . GLN A 1 73 ? -13.769 -5.522 0.149 1.00 92.56 73 GLN A N 1
ATOM 575 C CA . GLN A 1 73 ? -15.185 -5.538 -0.216 1.00 92.56 73 GLN A CA 1
ATOM 576 C C . GLN A 1 73 ? -15.472 -4.769 -1.519 1.00 92.56 73 GLN A C 1
ATOM 578 O O . GLN A 1 73 ? -16.615 -4.733 -1.965 1.00 92.56 73 GLN A O 1
ATOM 583 N N . GLY A 1 74 ? -14.452 -4.167 -2.141 1.00 91.94 74 GLY A N 1
ATOM 584 C CA . GLY A 1 74 ? -14.575 -3.423 -3.397 1.00 91.94 74 GLY A CA 1
ATOM 585 C C . GLY A 1 74 ? -14.938 -1.947 -3.227 1.00 91.94 74 GLY A C 1
ATOM 586 O O . GLY A 1 74 ? -15.232 -1.275 -4.213 1.00 91.94 74 GLY A O 1
ATOM 587 N N . GLU A 1 75 ? -14.906 -1.407 -2.007 1.00 90.88 75 GLU A N 1
ATOM 588 C CA . GLU A 1 75 ? -15.179 0.013 -1.786 1.00 90.88 75 GLU A CA 1
ATOM 589 C C . GLU A 1 75 ? -13.978 0.856 -2.213 1.00 90.88 75 GLU A C 1
ATOM 591 O O . GLU A 1 75 ? -12.847 0.610 -1.788 1.00 90.88 75 GLU A O 1
ATOM 596 N N . SER A 1 76 ? -14.223 1.870 -3.043 1.00 89.19 76 SER A N 1
ATOM 597 C CA . SER A 1 76 ? -13.185 2.798 -3.493 1.00 89.19 76 SER A CA 1
ATOM 598 C C . SER A 1 76 ? -12.605 3.587 -2.320 1.00 89.19 76 SER A C 1
ATOM 600 O O . SER A 1 76 ? -13.333 4.161 -1.507 1.00 89.19 76 SER A O 1
ATOM 602 N N . LEU A 1 77 ? -11.275 3.686 -2.274 1.00 84.25 77 LEU A N 1
ATOM 603 C CA . LEU A 1 77 ? -10.580 4.624 -1.391 1.00 84.25 77 LEU A CA 1
ATOM 604 C C . LEU A 1 77 ? -10.409 6.011 -2.033 1.00 84.25 77 LEU A C 1
ATOM 606 O O . LEU A 1 77 ? -9.875 6.924 -1.406 1.00 84.25 77 LEU A O 1
ATOM 610 N N . ARG A 1 78 ? -10.839 6.212 -3.284 1.00 75.94 78 ARG A N 1
ATOM 611 C CA . ARG A 1 78 ? -10.990 7.546 -3.893 1.00 75.94 78 ARG A CA 1
ATOM 612 C C . ARG A 1 78 ? -12.424 8.076 -3.683 1.00 75.94 78 ARG A C 1
ATOM 614 O O . ARG A 1 78 ? -13.336 7.252 -3.730 1.00 75.94 78 ARG A O 1
ATOM 621 N N . PRO A 1 79 ? -12.596 9.390 -3.414 1.00 59.72 79 PRO A N 1
ATOM 622 C CA . PRO A 1 79 ? -13.913 10.029 -3.341 1.00 59.72 79 PRO A CA 1
ATOM 623 C C . PRO A 1 79 ? -14.638 10.009 -4.689 1.00 59.72 79 PRO A C 1
ATOM 625 O O . PRO A 1 79 ? -13.940 9.889 -5.724 1.00 59.72 79 PRO A O 1
#

pLDDT: mean 86.68, std 9.36, range [59.72, 96.69]

Sequence (79 aa):
LKQLQGIVGKRLDLSTDLQPGASFTILFEEDFFSGEKIGDGDILAIDLVQQDRQFRVVGFRDSSGELRYYTPQGESLRP

Secondary structure (DSSP, 8-state):
-HHHHHHHTTT--TTTS--TT-EEEEEEEEEEETTEEEEEEEEEEEEEEETTEEEEEEEEE-TTS-EEEE-TT--BS--

Foldseek 3Di:
DVVVCVQCVLPDRPVPRDDPPKDKDWDWDFDDDPNDTPDTHGTQKMWIDDPPDIFIKGWDQDPVRDTFIAGPVRHGSPD

=== Feature glossary ===
Legend for the data blocks above and below:

— What the protein is —

The amino-acid sequence is the protein's primary structure: the linear order of residues from the N-terminus to the C-terminus, written in one-letter code. Everything else here — the 3D coordinates, the secondary structure, the domain annotations — is ultimately a consequence of this string.

Functional annotations link the protein to curated databases. InterPro entries identify conserved domains and families by matching the sequence against member-database signatures (Pfam, PROSITE, CDD, …). Gene Ontology (GO) terms describe molecular function, biological process, and cellular component in a controlled vocabulary. CATH places the structure in a hierarchical fold classification (Class/Architecture/Topology/Homologous-superfamily). The organism is the source species.

— Where its atoms are —

Atomic coordinates in PDBx/mmCIF format — the same representation the Protein Data Bank distributes. Each line of the _atom_site loop places one backbone atom in Cartesian space (units: ångströms, origin: arbitrary).

The six renders are orthographic views along the three Cartesian axes in both directions. Representation (cartoon, sticks, or surface) and color scheme (sequence-rainbow or by-chain) vary across proteins so the training set covers all the common visualization conventions.

— Local backbone conformation —

Eight-state secondary structure (DSSP): H is the canonical α-helix, G the tighter 3₁₀-helix, I the wider π-helix; E/B are β-structure, T and S are turns and bends, and '-' is everything else. DSSP derives these from the pattern of main-chain N–H···O=C hydrogen bonds, not from the sequence.

Three-state seconda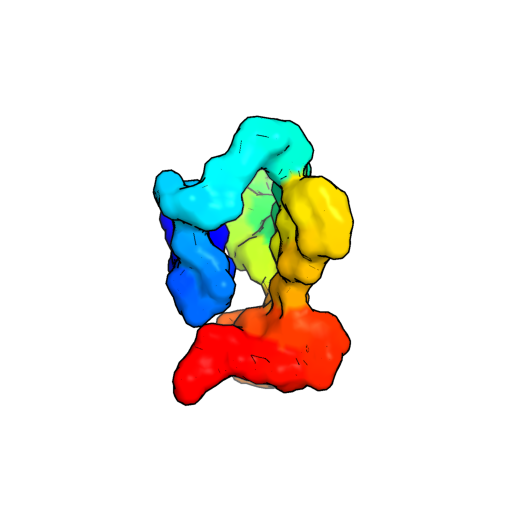ry structure (P-SEA) collapses the eight DSSP classes into helix (a), strand (b), and coil (c). P-SEA assigns these from Cα geometry alone — distances and angles — without requiring backbone oxygens, so it works on any Cα trace.

φ (phi) and ψ (psi) are the two rotatable backbone dihedrals per residue: φ is the C(i-1)–N–Cα–C torsion, ψ is the N–Cα–C–N(i+1) torsion, both in degrees on (−180°, 180°]. α-helical residues cluster near (−60°, −45°); β-strand residues near (−120°, +130°). A Ramachandran plot is simply a scatter of (φ, ψ) for every residue.

— Global shape and packing —

The geometric summary reports three shape descriptors. Rg (radius of gyration) measures how spread out the Cα atoms are about their centre of mass; compact globular proteins have small Rg, elongated or unfolded ones large. Cα contacts (<8 Å, |i−j|>4) count long-range residue pairs in spatial proximity — high for tightly packed folds, near zero for rods or random coil. The bounding-box extents give the protein's footprint along x, y, z in Å.

SASA measures how much of the protein is reachable by solvent. It is computed by rolling a water-sized probe over the atomic surface and summing the exposed area (Å²). Per-residue SASA distinguishes core (buried, low SASA) from surface (exposed, high SASA) residues; total SASA is a whole-molecule size measure.

Plot images: a contact map (which residues are close in 3D, as an N×N binary image), a Ramachandran scatter (backbone torsion angles, revealing secondary-structure composition at a glance), and — for AlphaFold structures — a PAE heatmap (pairwise prediction confidence).

— Structural neighborhood —

A 3Di character summarizes, for each residue, the relative orientation of the Cα frame of its nearest spatial neighbor. Because it encodes fold topology rather than chemistry, 3Di alignments detect remote structural similarity that sequence alignment misses.

The Foldseek neighbor list gives the closest experimentally determined structures in the PDB, ranked by structural alignment. TM-score near 1 means near-identical fold; near 0.3 means only rough topology match. This is how one finds what a novel AlphaFold prediction most resembles in the solved-structure universe.

— Confidence and disorder —

For AlphaFold models, the B-factor field carries pLDDT — the model's own estimate of local accuracy on a 0–100 scale. Regions with pLDDT<50 should be treated as essentially unmodeled; they often correspond to intrinsically disordered segments.

Cr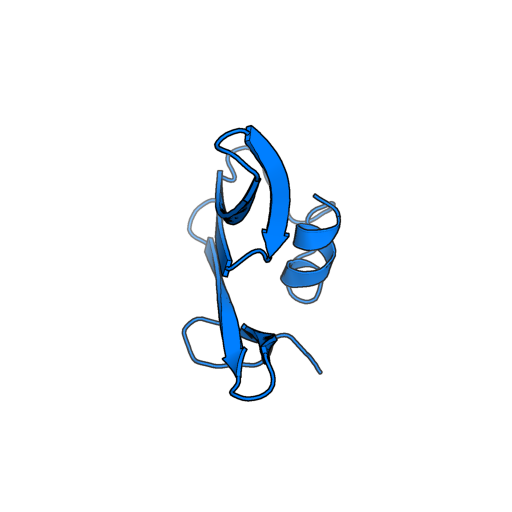ystallographic B-factors measure how much each atom's electron density is smeared out, in Å². They rise in mobile loops and surface residues and fall in the buried interior. In AlphaFold models this column is repurposed to hold pLDDT instead.

Predicted Aligned Error (PAE) is an AlphaFold confidence matrix: entry (i, j) is the expected error in the position of residue j, in ångströms, when the prediction is superimposed on the true structure at residue i. Low PAE within a block of residues means that block is internally rigid and well-predicted; high PAE between two blocks means their relative placement is uncertain even if each block individually is confident.